Protein AF-A0A3B9W0K0-F1 (afdb_monomer_lite)

Radius of gyration: 18.23 Å; chains: 1; bounding box: 48×37×53 Å

Foldseek 3Di:
DVVLLVLQLVLLVQLLVLLVCQLPDPDNDLVSLVSNPVSLVVCCVSPVVLSVVLVVLSVLLNVLSVCCPPPVVVVVVVVNVVNVVSVVVSSVSSVVSNVSSVVSNVVSVVVDDPPPPPPPDD

Sequence (122 aa):
DGGVDRTELLLAGALTLATAFVVFNKVGSPQFMVWLAPAVAVGLAHSWREWRVPAAMLIAIAVATFFIYPLFYDALSHNNPLMAGVLTIRNVLLVVLFLWSVRRLYSLGKKTPASVPALKES

Structure (mmCIF, N/CA/C/O backbone):
data_AF-A0A3B9W0K0-F1
#
_entry.id   AF-A0A3B9W0K0-F1
#
loop_
_atom_site.group_PDB
_atom_site.id
_atom_site.type_symbol
_atom_site.label_atom_id
_atom_site.label_alt_id
_atom_site.label_comp_id
_atom_site.label_asym_id
_atom_site.label_entity_id
_atom_site.label_seq_id
_atom_site.pdbx_PDB_ins_code
_atom_site.Cartn_x
_atom_site.Cartn_y
_atom_site.Cartn_z
_atom_site.occupancy
_atom_site.B_iso_or_equiv
_atom_site.auth_seq_id
_atom_site.auth_comp_id
_atom_site.auth_asym_id
_atom_site.auth_atom_id
_atom_site.pdbx_PDB_model_num
ATOM 1 N N . ASP A 1 1 ? -18.211 0.847 23.324 1.00 54.03 1 ASP A N 1
ATOM 2 C CA . ASP A 1 1 ? -18.196 0.906 21.844 1.00 54.03 1 ASP A CA 1
ATOM 3 C C . ASP A 1 1 ? -17.433 2.080 21.228 1.00 54.03 1 ASP A C 1
ATOM 5 O O . ASP A 1 1 ? -16.796 1.878 20.207 1.00 54.03 1 ASP A O 1
ATOM 9 N N . GLY A 1 2 ? -17.368 3.273 21.839 1.00 61.38 2 GLY A N 1
ATOM 10 C CA . GLY A 1 2 ? -16.635 4.412 21.244 1.00 61.38 2 GLY A CA 1
ATOM 11 C C . GLY A 1 2 ? -15.096 4.309 21.186 1.00 61.38 2 GLY A C 1
ATOM 12 O O . GLY A 1 2 ? -14.467 5.069 20.458 1.00 61.38 2 GLY A O 1
ATOM 13 N N . GLY A 1 3 ? -14.465 3.400 21.941 1.00 65.81 3 GLY A N 1
ATOM 14 C CA . GLY A 1 3 ? -13.006 3.194 21.903 1.00 65.81 3 GLY A CA 1
ATOM 15 C C . GLY A 1 3 ? -12.534 2.410 20.673 1.00 65.81 3 GLY A C 1
ATOM 16 O O . GLY A 1 3 ? -11.539 2.777 20.057 1.00 65.81 3 GLY A O 1
ATOM 17 N N . VAL A 1 4 ? -13.295 1.383 20.286 1.00 69.00 4 VAL A N 1
ATOM 18 C CA . VAL A 1 4 ? -13.054 0.532 19.105 1.00 69.00 4 VAL A CA 1
ATOM 19 C C . VAL A 1 4 ? -13.120 1.362 17.820 1.00 69.00 4 VAL A C 1
ATOM 21 O O . VAL A 1 4 ? -12.201 1.323 17.007 1.00 69.00 4 VAL A O 1
ATOM 24 N N . ASP A 1 5 ? -14.136 2.221 17.703 1.00 81.81 5 ASP A N 1
ATOM 25 C CA . ASP A 1 5 ? -14.338 3.091 16.536 1.00 81.81 5 ASP A CA 1
ATOM 26 C C . ASP A 1 5 ? -13.174 4.091 16.351 1.00 81.81 5 ASP A C 1
ATOM 28 O O . ASP A 1 5 ? -12.712 4.339 15.237 1.00 81.81 5 ASP A O 1
ATOM 32 N N . ARG A 1 6 ? -12.611 4.607 17.457 1.00 88.06 6 ARG A N 1
ATOM 33 C CA . ARG A 1 6 ? -11.427 5.487 17.426 1.00 88.06 6 ARG A CA 1
ATOM 34 C C . ARG A 1 6 ? -10.168 4.748 16.985 1.00 88.06 6 ARG A C 1
ATOM 36 O O . ARG A 1 6 ? -9.409 5.290 16.185 1.00 88.06 6 ARG A O 1
ATOM 43 N N . THR A 1 7 ? -9.933 3.536 17.489 1.00 90.75 7 THR A N 1
ATOM 44 C CA . THR A 1 7 ? -8.777 2.724 17.081 1.00 90.75 7 THR A CA 1
ATOM 45 C C . THR A 1 7 ? -8.838 2.406 15.591 1.00 90.75 7 THR A C 1
ATOM 47 O O . THR A 1 7 ? -7.842 2.592 14.892 1.00 90.75 7 THR A O 1
ATOM 50 N N . GLU A 1 8 ? -9.999 2.006 15.072 1.00 91.81 8 GLU A N 1
ATOM 51 C CA . GLU A 1 8 ? -10.155 1.751 13.638 1.00 91.81 8 GLU A CA 1
ATOM 52 C C . GLU A 1 8 ? -9.947 3.005 12.785 1.00 91.81 8 GLU A C 1
ATOM 54 O O . GLU A 1 8 ? -9.289 2.932 11.744 1.00 91.81 8 GLU A O 1
ATOM 59 N N . LEU A 1 9 ? -10.452 4.157 13.234 1.00 93.62 9 LEU A N 1
ATOM 60 C CA . LEU A 1 9 ? -10.252 5.432 12.550 1.00 93.62 9 LEU A CA 1
ATOM 61 C C . LEU A 1 9 ? -8.765 5.814 12.493 1.00 93.62 9 LEU A C 1
ATOM 63 O O . LEU A 1 9 ? -8.272 6.207 11.435 1.00 93.62 9 LEU A O 1
ATOM 67 N N . LEU A 1 10 ? -8.039 5.652 13.605 1.00 94.75 10 LEU A N 1
ATOM 68 C CA . LEU A 1 10 ? -6.599 5.914 13.679 1.00 94.75 10 LEU A CA 1
ATOM 69 C C . LEU A 1 10 ? -5.804 4.979 12.765 1.00 94.75 10 LEU A C 1
ATOM 71 O O . LEU A 1 10 ? -4.929 5.440 12.035 1.00 94.75 10 LEU A O 1
ATOM 75 N N . LEU A 1 11 ? -6.119 3.682 12.762 1.00 96.00 11 LEU A N 1
ATOM 76 C CA . LEU A 1 11 ? -5.430 2.701 11.924 1.00 96.00 11 LEU A CA 1
ATOM 77 C C . LEU A 1 11 ? -5.711 2.926 10.432 1.00 96.00 11 LEU A C 1
ATOM 79 O O . LEU A 1 11 ? -4.782 2.901 9.621 1.00 96.00 11 LEU A O 1
ATOM 83 N N . ALA A 1 12 ? -6.967 3.191 10.061 1.00 95.56 12 ALA A N 1
ATOM 84 C CA . ALA A 1 12 ? -7.334 3.531 8.687 1.00 95.56 12 ALA A CA 1
ATOM 85 C C . ALA A 1 12 ? -6.677 4.848 8.242 1.00 95.56 12 ALA A C 1
ATOM 87 O O . ALA A 1 12 ? -6.174 4.936 7.121 1.00 95.56 12 ALA A O 1
ATOM 88 N N . GLY A 1 13 ? -6.623 5.847 9.127 1.00 96.38 13 GLY A N 1
ATOM 89 C CA . GLY A 1 13 ? -5.937 7.117 8.897 1.00 96.38 13 GLY A CA 1
ATOM 90 C C . GLY A 1 13 ? -4.434 6.940 8.691 1.00 96.38 13 GLY A C 1
ATOM 91 O O . GLY A 1 13 ? -3.892 7.419 7.696 1.00 96.38 13 GLY A O 1
ATOM 92 N N . ALA A 1 14 ? -3.772 6.183 9.568 1.00 96.88 14 ALA A N 1
ATOM 93 C CA . ALA A 1 14 ? -2.347 5.878 9.468 1.00 96.88 14 ALA A CA 1
ATOM 94 C C . ALA A 1 14 ? -2.011 5.150 8.160 1.00 96.88 14 ALA A C 1
ATOM 96 O O . ALA A 1 14 ? -1.097 5.561 7.445 1.00 96.88 14 ALA A O 1
ATOM 97 N N . LEU A 1 15 ? -2.786 4.119 7.799 1.00 97.38 15 LEU A N 1
ATOM 98 C CA . LEU A 1 15 ? -2.602 3.407 6.534 1.00 97.38 15 LEU A CA 1
ATOM 99 C C . LEU A 1 15 ? -2.832 4.333 5.331 1.00 97.38 15 LEU A C 1
ATOM 101 O O . LEU A 1 15 ? -2.079 4.270 4.361 1.00 97.38 15 LEU A O 1
ATOM 105 N N . THR A 1 16 ? -3.834 5.213 5.390 1.00 98.06 16 THR A N 1
ATOM 106 C CA . THR A 1 16 ? -4.124 6.192 4.328 1.00 98.06 16 THR A CA 1
ATOM 107 C C . THR A 1 16 ? -2.968 7.162 4.128 1.00 98.06 16 THR A C 1
ATOM 109 O O . THR A 1 16 ? -2.513 7.341 3.002 1.00 98.06 16 THR A O 1
ATOM 112 N N . LEU A 1 17 ? -2.447 7.751 5.205 1.00 97.62 17 LEU A N 1
ATOM 113 C CA . LEU A 1 17 ? -1.328 8.691 5.131 1.00 97.62 17 LEU A CA 1
ATOM 114 C C . LEU A 1 17 ? -0.043 8.011 4.658 1.00 97.62 17 LEU A C 1
ATOM 116 O O . LEU A 1 17 ? 0.648 8.549 3.797 1.00 97.62 17 LEU A O 1
ATOM 120 N N . ALA A 1 18 ? 0.254 6.815 5.172 1.00 96.88 18 ALA A N 1
ATOM 121 C CA . ALA A 1 18 ? 1.426 6.062 4.750 1.00 96.88 18 ALA A CA 1
ATOM 122 C C . ALA A 1 18 ? 1.329 5.693 3.262 1.00 96.88 18 ALA A C 1
ATOM 124 O O . ALA A 1 18 ? 2.247 5.974 2.500 1.00 96.88 18 ALA A O 1
ATOM 125 N N . THR A 1 19 ? 0.199 5.141 2.812 1.00 96.94 19 THR A N 1
ATOM 126 C CA . THR A 1 19 ? 0.004 4.792 1.393 1.00 96.94 19 THR A CA 1
ATOM 127 C C . THR A 1 19 ? -0.005 6.016 0.477 1.00 96.94 19 THR A C 1
ATOM 129 O O . THR A 1 19 ? 0.598 5.953 -0.592 1.00 96.94 19 THR A O 1
ATOM 132 N N . ALA A 1 20 ? -0.585 7.144 0.901 1.00 97.12 20 ALA A N 1
ATOM 133 C CA . ALA A 1 20 ? -0.491 8.412 0.177 1.00 97.12 20 ALA A CA 1
ATOM 134 C C . ALA A 1 20 ? 0.967 8.860 0.034 1.00 97.12 20 ALA A C 1
ATOM 136 O O . ALA A 1 20 ? 1.415 9.162 -1.071 1.00 97.12 20 ALA A O 1
ATOM 137 N N . PHE A 1 21 ? 1.726 8.841 1.134 1.00 95.62 21 PHE A N 1
ATOM 138 C CA . PHE A 1 21 ? 3.145 9.175 1.115 1.00 95.62 21 PHE A CA 1
ATOM 139 C C . PHE A 1 21 ? 3.906 8.308 0.110 1.00 95.62 21 PHE A C 1
ATOM 141 O O . PHE A 1 21 ? 4.680 8.849 -0.668 1.00 95.62 21 PHE A O 1
ATOM 148 N N . VAL A 1 22 ? 3.656 6.994 0.066 1.00 95.19 22 VAL A N 1
ATOM 149 C CA . VAL A 1 22 ? 4.316 6.096 -0.897 1.00 95.19 22 VAL A CA 1
ATOM 150 C C . VAL A 1 22 ? 3.902 6.387 -2.342 1.00 95.19 22 VAL A C 1
ATOM 152 O O . VAL A 1 22 ? 4.770 6.485 -3.205 1.00 95.19 22 VAL A O 1
ATOM 155 N N . VAL A 1 23 ? 2.600 6.518 -2.619 1.00 95.75 23 VAL A N 1
ATOM 156 C CA . VAL A 1 23 ? 2.059 6.695 -3.982 1.00 95.75 23 VAL A CA 1
ATOM 157 C C . VAL A 1 23 ? 2.517 8.009 -4.613 1.00 95.75 23 VAL A C 1
ATOM 159 O O . VAL A 1 23 ? 2.809 8.042 -5.806 1.00 95.75 23 VAL A O 1
ATOM 162 N N . PHE A 1 24 ? 2.599 9.081 -3.824 1.00 95.38 24 PHE A N 1
ATOM 163 C CA . PHE A 1 24 ? 3.009 10.400 -4.310 1.00 95.38 24 PHE A CA 1
ATOM 164 C C . PHE A 1 24 ? 4.522 10.646 -4.226 1.00 95.38 24 PHE A C 1
ATOM 166 O O . PHE A 1 24 ? 4.992 11.709 -4.636 1.00 95.38 24 PHE A O 1
ATOM 173 N N . ASN A 1 25 ? 5.308 9.688 -3.728 1.00 93.50 25 ASN A N 1
ATOM 174 C CA . ASN A 1 25 ? 6.761 9.809 -3.727 1.00 93.50 25 ASN A CA 1
ATOM 175 C C . ASN A 1 25 ? 7.351 9.448 -5.097 1.00 93.50 25 ASN A C 1
ATOM 177 O O . ASN A 1 25 ? 7.001 8.433 -5.697 1.00 93.50 25 ASN A O 1
ATOM 181 N N . LYS A 1 26 ? 8.320 10.241 -5.568 1.00 83.38 26 LYS A N 1
ATOM 182 C CA . LYS A 1 26 ? 9.037 9.983 -6.827 1.00 83.38 26 LYS A CA 1
ATOM 183 C C . LYS A 1 26 ? 9.941 8.747 -6.748 1.00 83.38 26 LYS A C 1
ATOM 185 O O . LYS A 1 26 ? 10.205 8.120 -7.771 1.00 83.38 26 LYS A O 1
ATOM 190 N N . VAL A 1 27 ? 10.435 8.402 -5.558 1.00 79.06 27 VAL A N 1
ATOM 191 C CA . VAL A 1 27 ? 11.355 7.276 -5.359 1.00 79.06 27 VAL A CA 1
ATOM 192 C C . VAL A 1 27 ? 10.627 6.169 -4.615 1.00 79.06 27 VAL A C 1
ATOM 194 O O . VAL A 1 27 ? 10.452 6.234 -3.407 1.00 79.06 27 VAL A O 1
ATOM 197 N N . GLY A 1 28 ? 10.208 5.122 -5.319 1.00 79.06 28 GLY A N 1
ATOM 198 C CA . GLY A 1 28 ? 9.499 3.994 -4.714 1.00 79.06 28 GLY A CA 1
ATOM 199 C C . GLY A 1 28 ? 10.426 3.005 -4.003 1.00 79.06 28 GLY A C 1
ATOM 200 O O . GLY A 1 28 ? 10.4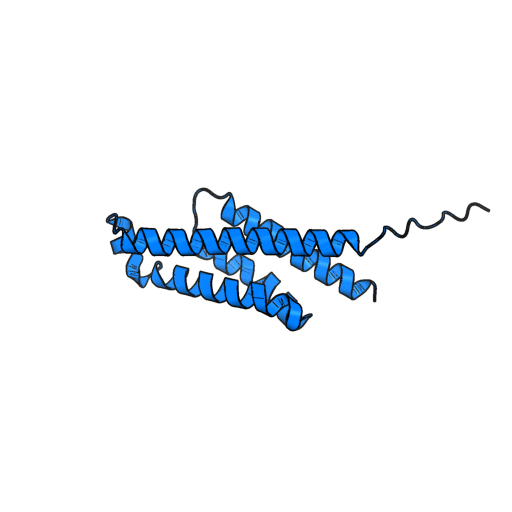61 1.847 -4.417 1.00 79.06 28 GLY A O 1
ATOM 201 N N . SER A 1 29 ? 11.171 3.425 -2.974 1.00 88.31 29 SER A N 1
ATOM 202 C CA . SER A 1 29 ? 12.119 2.539 -2.277 1.00 88.31 29 SER A CA 1
ATOM 203 C C . SER A 1 29 ? 11.422 1.326 -1.626 1.00 88.31 29 SER A C 1
ATOM 205 O O . SER A 1 29 ? 10.351 1.497 -1.032 1.00 88.31 29 SER A O 1
ATOM 207 N N . PRO A 1 30 ? 12.016 0.111 -1.663 1.00 87.00 30 PRO A N 1
ATOM 208 C CA . PRO A 1 30 ? 11.466 -1.087 -1.016 1.00 87.00 30 PRO A CA 1
ATOM 209 C C . PRO A 1 30 ? 11.095 -0.904 0.461 1.00 87.00 30 PRO A C 1
ATOM 211 O O . PRO A 1 30 ? 10.092 -1.449 0.920 1.00 87.00 30 PRO A O 1
ATOM 214 N N . GLN A 1 31 ? 11.858 -0.089 1.198 1.00 92.00 31 GLN A N 1
ATOM 215 C CA . GLN A 1 31 ? 11.631 0.167 2.626 1.00 92.00 31 GLN A CA 1
ATOM 216 C C . GLN A 1 31 ? 10.252 0.772 2.933 1.00 92.00 31 GLN A C 1
ATOM 218 O O . GLN A 1 31 ? 9.715 0.562 4.018 1.00 92.00 31 GLN A O 1
ATOM 223 N N . PHE A 1 32 ? 9.640 1.474 1.975 1.00 92.94 32 PHE A N 1
ATOM 224 C CA . PHE A 1 32 ? 8.316 2.064 2.148 1.00 92.94 32 PHE A CA 1
ATOM 225 C C . PHE A 1 32 ? 7.214 1.018 2.334 1.00 92.94 32 PHE A C 1
ATOM 227 O O . PHE A 1 32 ? 6.239 1.284 3.032 1.00 92.94 32 PHE A O 1
ATOM 234 N N . MET A 1 33 ? 7.377 -0.188 1.783 1.00 93.62 33 MET A N 1
ATOM 235 C CA . MET A 1 33 ? 6.392 -1.261 1.964 1.00 93.62 33 MET A CA 1
ATOM 236 C C . MET A 1 33 ? 6.359 -1.748 3.413 1.00 93.62 33 MET A C 1
ATOM 238 O O . MET A 1 33 ? 5.298 -2.078 3.939 1.00 93.62 33 MET A O 1
ATOM 242 N N . VAL A 1 34 ? 7.512 -1.727 4.087 1.00 93.69 34 VAL A N 1
ATOM 243 C CA . VAL A 1 34 ? 7.640 -2.125 5.495 1.00 93.69 34 VAL A CA 1
ATOM 244 C C . VAL A 1 34 ? 6.878 -1.163 6.406 1.00 93.69 34 VAL A C 1
ATOM 246 O O . VAL A 1 34 ? 6.289 -1.591 7.394 1.00 93.69 34 VAL A O 1
ATOM 249 N N . TRP A 1 35 ? 6.806 0.122 6.051 1.00 95.00 35 TRP A N 1
ATOM 250 C CA . TRP A 1 35 ? 6.093 1.131 6.844 1.00 95.00 35 TRP A CA 1
ATOM 251 C C . TRP A 1 35 ? 4.576 0.917 6.879 1.00 95.00 35 TRP A C 1
ATOM 253 O O . TRP A 1 35 ? 3.911 1.407 7.789 1.00 95.00 35 TRP A O 1
ATOM 263 N N . LEU A 1 36 ? 4.021 0.158 5.930 1.00 95.69 36 LEU A N 1
ATOM 264 C CA . LEU A 1 36 ? 2.598 -0.190 5.910 1.00 95.69 36 LEU A CA 1
ATOM 265 C C . LEU A 1 36 ? 2.261 -1.325 6.893 1.00 95.69 36 LEU A C 1
ATOM 267 O O . LEU A 1 36 ? 1.119 -1.437 7.342 1.00 95.69 36 LEU A O 1
ATOM 271 N N . ALA A 1 37 ? 3.244 -2.162 7.241 1.00 95.62 37 ALA A N 1
ATOM 272 C CA . ALA A 1 37 ? 3.030 -3.390 8.001 1.00 95.62 37 ALA A CA 1
ATOM 273 C C . ALA A 1 37 ? 2.461 -3.178 9.416 1.00 95.62 37 ALA A C 1
ATOM 275 O O . ALA A 1 37 ? 1.529 -3.905 9.759 1.00 95.62 37 ALA A O 1
ATOM 276 N N . PRO A 1 38 ? 2.916 -2.201 10.229 1.00 96.12 38 PRO A N 1
ATOM 277 C CA . PRO A 1 38 ? 2.393 -2.020 11.583 1.00 96.12 38 PRO A CA 1
ATOM 278 C C . PRO A 1 38 ? 0.887 -1.734 11.613 1.00 96.12 38 PRO A C 1
ATOM 280 O O . PRO A 1 38 ? 0.157 -2.377 12.363 1.00 96.12 38 PRO A O 1
ATOM 283 N N . ALA A 1 39 ? 0.401 -0.827 10.757 1.00 95.94 39 ALA A N 1
ATOM 284 C CA . ALA A 1 39 ? -1.022 -0.492 10.693 1.00 95.94 39 ALA A CA 1
ATOM 285 C C . ALA A 1 39 ? -1.866 -1.713 10.298 1.00 95.94 39 ALA A C 1
ATOM 287 O O . ALA A 1 39 ? -2.892 -1.990 10.918 1.00 95.94 39 ALA A O 1
ATOM 288 N N . VAL A 1 40 ? -1.400 -2.477 9.303 1.00 96.94 40 VAL A N 1
ATOM 289 C CA . VAL A 1 40 ? -2.085 -3.686 8.831 1.00 96.94 40 VAL A CA 1
ATOM 290 C C . VAL A 1 40 ? -2.072 -4.795 9.883 1.00 96.94 40 VAL A C 1
ATOM 292 O O . VAL A 1 40 ? -3.105 -5.421 10.101 1.00 96.94 40 VAL A O 1
ATOM 295 N N . ALA A 1 41 ? -0.948 -5.019 10.564 1.00 96.81 41 ALA A N 1
ATOM 296 C CA . ALA A 1 41 ? -0.818 -6.046 11.596 1.00 96.81 41 ALA A CA 1
ATOM 297 C C . ALA A 1 41 ? -1.720 -5.762 12.806 1.00 96.81 41 ALA A C 1
ATOM 299 O O . ALA A 1 41 ? -2.460 -6.644 13.244 1.00 96.81 41 ALA A O 1
ATOM 300 N N . VAL A 1 42 ? -1.713 -4.522 13.309 1.00 96.56 42 VAL A N 1
ATOM 301 C CA . VAL A 1 42 ? -2.577 -4.120 14.430 1.00 96.56 42 VAL A CA 1
ATOM 302 C C . VAL A 1 42 ? -4.049 -4.179 14.022 1.00 96.56 42 VAL A C 1
ATOM 304 O O . VAL A 1 42 ? -4.880 -4.685 14.773 1.00 96.56 42 VAL A O 1
ATOM 307 N N . GLY A 1 43 ? -4.377 -3.738 12.808 1.00 94.88 43 GLY A N 1
ATOM 308 C CA . GLY A 1 43 ? -5.730 -3.844 12.278 1.00 94.88 43 GLY A CA 1
ATOM 309 C C . GLY A 1 43 ? -6.217 -5.288 12.137 1.00 94.88 43 GLY A C 1
ATOM 310 O O . GLY A 1 43 ? -7.360 -5.588 12.475 1.00 94.88 43 GLY A O 1
ATOM 311 N N . LEU A 1 44 ? -5.343 -6.207 11.723 1.00 95.69 44 LEU A N 1
ATOM 312 C CA . LEU A 1 44 ? -5.652 -7.634 11.631 1.00 95.69 44 LEU A CA 1
ATOM 313 C C . LEU 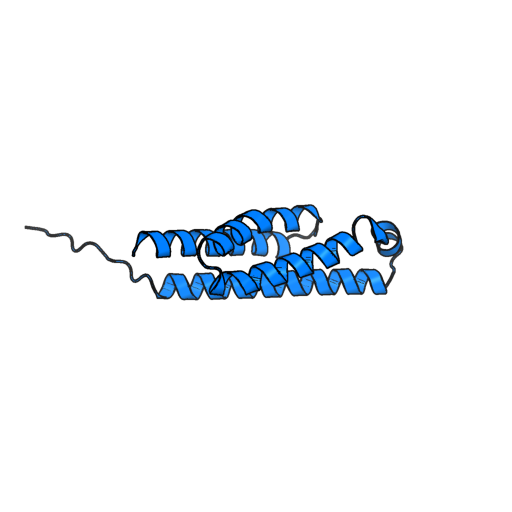A 1 44 ? -5.922 -8.261 13.006 1.00 95.69 44 LEU A C 1
ATOM 315 O O . LEU A 1 44 ? -6.838 -9.075 13.127 1.00 95.69 44 LEU A O 1
ATOM 319 N N . ALA A 1 45 ? -5.164 -7.849 14.027 1.00 95.25 45 ALA A N 1
ATOM 320 C CA . ALA A 1 45 ? -5.375 -8.262 15.414 1.00 95.25 45 ALA A CA 1
ATOM 321 C C . ALA A 1 45 ? -6.690 -7.719 16.003 1.00 95.25 45 ALA A C 1
ATOM 323 O O . ALA A 1 45 ? -7.271 -8.355 16.879 1.00 95.25 45 ALA A O 1
ATOM 324 N N . HIS A 1 46 ? -7.167 -6.567 15.520 1.00 91.25 46 HIS A N 1
ATOM 325 C CA . HIS A 1 46 ? -8.411 -5.952 15.982 1.00 91.25 46 HIS A CA 1
ATOM 326 C C . HIS A 1 46 ? -9.652 -6.489 15.251 1.00 91.25 46 HIS A C 1
ATOM 328 O O . HIS A 1 46 ? -10.606 -6.933 15.885 1.00 91.25 46 HIS A O 1
ATOM 334 N N . SER A 1 47 ? -9.617 -6.493 13.915 1.00 91.12 47 SER A N 1
ATOM 335 C CA . SER A 1 47 ? -10.773 -6.760 13.053 1.00 91.12 47 SER A CA 1
ATOM 336 C C . SER A 1 47 ? -10.369 -7.601 11.832 1.00 91.12 47 SER A C 1
ATOM 338 O O . SER A 1 47 ? -10.351 -7.125 10.692 1.00 91.12 47 SER A O 1
ATOM 340 N N . TRP A 1 48 ? -10.096 -8.898 12.036 1.00 91.75 48 TRP A N 1
ATOM 341 C CA . TRP A 1 48 ? -9.664 -9.836 10.979 1.00 91.75 48 TRP A CA 1
ATOM 342 C C . TRP A 1 48 ? -10.487 -9.742 9.682 1.00 91.75 48 TRP A C 1
ATOM 344 O O . TRP A 1 48 ? -9.949 -9.732 8.571 1.00 91.75 48 TRP A O 1
ATOM 354 N N . ARG A 1 49 ? -11.822 -9.680 9.797 1.00 93.00 49 ARG A N 1
ATOM 355 C CA . ARG A 1 49 ? -12.725 -9.678 8.633 1.00 93.00 49 ARG A CA 1
ATOM 356 C C . ARG A 1 49 ? -12.515 -8.473 7.723 1.00 93.00 49 ARG A C 1
ATOM 358 O O . ARG A 1 49 ? -12.683 -8.605 6.515 1.00 93.00 49 ARG A O 1
ATOM 365 N N . GLU A 1 50 ? -12.143 -7.342 8.292 1.00 91.06 50 GLU A N 1
ATOM 366 C CA . GLU A 1 50 ? -12.020 -6.076 7.580 1.00 91.06 50 GLU A CA 1
ATOM 367 C C . GLU A 1 50 ? -10.595 -5.853 7.078 1.00 91.06 50 GLU A C 1
ATOM 369 O O . GLU A 1 50 ? -10.396 -5.315 5.990 1.00 91.06 50 GLU A O 1
ATOM 374 N N . TRP A 1 51 ? -9.612 -6.351 7.829 1.00 96.62 51 TRP A N 1
ATOM 375 C CA . TRP A 1 51 ? -8.191 -6.163 7.549 1.00 96.62 51 TRP A CA 1
ATOM 376 C C . TRP A 1 51 ? -7.547 -7.288 6.732 1.00 96.62 51 TRP A C 1
ATOM 378 O O . TRP A 1 51 ? -6.424 -7.130 6.255 1.00 96.62 51 TRP A O 1
ATOM 388 N N . ARG A 1 52 ? -8.262 -8.389 6.457 1.00 96.50 52 ARG A N 1
ATOM 389 C CA . ARG A 1 52 ? -7.774 -9.441 5.540 1.00 96.50 52 ARG A CA 1
ATOM 390 C C . ARG A 1 52 ? -7.442 -8.911 4.138 1.00 96.50 52 ARG A C 1
ATOM 392 O O . ARG A 1 52 ? -6.531 -9.416 3.494 1.00 96.50 52 ARG A O 1
ATOM 399 N N . VAL A 1 53 ? -8.188 -7.907 3.664 1.00 96.31 53 VAL A N 1
ATOM 400 C CA . VAL A 1 53 ? -8.010 -7.322 2.327 1.00 96.31 53 VAL A CA 1
ATOM 401 C C . VAL A 1 53 ? -6.700 -6.534 2.248 1.00 96.31 53 VAL A C 1
ATOM 403 O O . VAL A 1 53 ? -5.856 -6.914 1.436 1.00 96.31 53 VAL A O 1
ATOM 406 N N . PRO A 1 54 ? -6.451 -5.509 3.093 1.00 96.88 54 PRO A N 1
ATOM 407 C CA . PRO A 1 54 ? -5.171 -4.805 3.077 1.00 96.88 54 PRO A CA 1
ATOM 408 C C . PRO A 1 54 ? -3.992 -5.727 3.422 1.00 96.88 54 PRO A C 1
ATOM 410 O O . PRO A 1 54 ? -2.912 -5.530 2.876 1.00 96.88 54 PRO A O 1
ATOM 413 N N . ALA A 1 55 ? -4.190 -6.771 4.238 1.00 97.50 55 ALA A N 1
ATOM 414 C CA . ALA A 1 55 ? -3.163 -7.783 4.494 1.00 97.50 55 ALA A CA 1
ATOM 415 C C . ALA A 1 55 ? -2.783 -8.576 3.234 1.00 97.50 55 ALA A C 1
ATOM 417 O O . ALA A 1 55 ? -1.602 -8.661 2.902 1.00 97.50 55 ALA A O 1
ATOM 418 N N . ALA A 1 56 ? -3.761 -9.100 2.490 1.00 98.12 56 ALA A N 1
ATOM 419 C CA . ALA A 1 56 ? -3.500 -9.811 1.239 1.00 98.12 56 ALA A CA 1
ATOM 420 C C . ALA A 1 56 ? -2.816 -8.908 0.197 1.00 98.12 56 ALA A C 1
ATOM 422 O O . ALA A 1 56 ? -1.870 -9.329 -0.469 1.00 98.12 56 ALA A O 1
ATOM 423 N N . MET A 1 57 ? -3.247 -7.647 0.099 1.00 97.75 57 MET A N 1
ATOM 424 C CA . MET A 1 57 ? -2.615 -6.660 -0.779 1.00 97.75 57 MET A CA 1
ATOM 425 C C . MET A 1 57 ? -1.172 -6.368 -0.371 1.00 97.75 57 MET A C 1
ATOM 427 O O . MET A 1 57 ? -0.294 -6.339 -1.231 1.00 97.75 57 MET A O 1
ATOM 431 N N . LEU A 1 58 ? -0.911 -6.189 0.927 1.00 97.56 58 LEU A N 1
ATOM 432 C CA . LEU A 1 58 ? 0.434 -5.943 1.437 1.00 97.56 58 LEU A CA 1
ATOM 433 C C . LEU A 1 58 ? 1.364 -7.131 1.171 1.00 97.56 58 LEU A C 1
ATOM 435 O O . LEU A 1 58 ? 2.507 -6.920 0.779 1.00 97.56 58 LEU A O 1
ATOM 439 N N . ILE A 1 59 ? 0.874 -8.365 1.309 1.00 98.00 59 ILE A N 1
ATOM 440 C CA . ILE A 1 59 ? 1.638 -9.571 0.962 1.00 98.00 59 ILE A CA 1
ATOM 441 C C . ILE A 1 59 ? 1.960 -9.589 -0.536 1.00 98.00 59 ILE A C 1
ATOM 443 O O . ILE A 1 59 ? 3.113 -9.799 -0.902 1.00 98.00 59 ILE A O 1
ATOM 447 N N . ALA A 1 60 ? 0.988 -9.313 -1.410 1.00 98.06 60 ALA A N 1
ATOM 448 C CA . ALA A 1 60 ? 1.230 -9.252 -2.854 1.00 98.06 60 ALA A CA 1
ATOM 449 C C . ALA A 1 60 ? 2.263 -8.167 -3.223 1.00 98.06 60 ALA A C 1
ATOM 451 O O . ALA A 1 60 ? 3.174 -8.413 -4.014 1.00 98.06 60 ALA A O 1
ATOM 452 N N . ILE A 1 61 ? 2.166 -6.987 -2.600 1.00 97.69 61 ILE A N 1
ATOM 453 C CA . ILE A 1 61 ? 3.137 -5.892 -2.742 1.00 97.69 61 ILE A CA 1
ATOM 454 C C . ILE A 1 61 ? 4.524 -6.325 -2.254 1.00 97.69 61 ILE A C 1
ATOM 456 O O . ILE A 1 61 ? 5.521 -6.040 -2.922 1.00 97.69 61 ILE A O 1
ATOM 460 N N . ALA A 1 62 ? 4.603 -7.010 -1.112 1.00 96.56 62 ALA A N 1
ATOM 461 C CA . ALA A 1 62 ? 5.855 -7.496 -0.545 1.00 96.56 62 ALA A CA 1
ATOM 462 C C . ALA A 1 62 ? 6.511 -8.548 -1.446 1.00 96.56 62 ALA A C 1
ATOM 464 O O . ALA A 1 62 ? 7.702 -8.441 -1.712 1.00 96.56 62 ALA A O 1
ATOM 465 N N . VAL A 1 63 ? 5.743 -9.500 -1.987 1.00 96.81 63 VAL A N 1
ATOM 466 C CA . VAL A 1 63 ? 6.244 -10.511 -2.935 1.00 96.81 63 VAL A CA 1
ATOM 467 C C . VAL A 1 63 ? 6.765 -9.850 -4.209 1.00 96.81 63 VAL A C 1
ATOM 469 O O . VAL A 1 63 ? 7.886 -10.133 -4.621 1.00 96.81 63 VAL A O 1
ATOM 472 N N . ALA A 1 64 ? 6.008 -8.921 -4.802 1.00 95.81 64 ALA A N 1
ATOM 473 C CA . ALA A 1 64 ? 6.457 -8.196 -5.992 1.00 95.81 64 ALA A CA 1
ATOM 474 C C . ALA A 1 64 ? 7.716 -7.354 -5.711 1.00 95.81 64 ALA A C 1
ATOM 476 O O . ALA A 1 64 ? 8.624 -7.282 -6.537 1.00 95.81 64 ALA A O 1
ATOM 477 N N . THR A 1 65 ? 7.796 -6.747 -4.523 1.00 95.19 65 THR A N 1
ATOM 478 C CA . THR A 1 65 ? 8.963 -5.968 -4.090 1.00 95.19 65 THR A CA 1
ATOM 479 C C . THR A 1 65 ? 10.176 -6.859 -3.868 1.00 95.19 65 THR A C 1
ATOM 481 O O . THR A 1 65 ? 11.244 -6.499 -4.341 1.00 95.19 65 THR A O 1
ATOM 484 N N . PHE A 1 66 ? 10.013 -8.014 -3.218 1.00 94.31 66 PHE A N 1
ATOM 485 C CA . PHE A 1 66 ? 11.077 -8.994 -2.996 1.00 94.31 66 PHE A CA 1
ATOM 486 C C . PHE A 1 66 ? 11.606 -9.577 -4.311 1.00 94.31 66 PHE A C 1
ATOM 488 O O . PHE A 1 66 ? 12.807 -9.777 -4.489 1.00 94.31 66 PHE A O 1
ATOM 495 N N . PHE A 1 67 ? 10.700 -9.812 -5.261 1.00 94.50 67 PHE A N 1
ATOM 496 C CA . PHE A 1 67 ? 11.064 -10.287 -6.587 1.00 94.50 67 PHE A CA 1
ATOM 497 C C . PHE A 1 67 ? 11.959 -9.273 -7.309 1.00 94.50 67 PHE A C 1
ATOM 499 O O . PHE A 1 67 ? 12.980 -9.642 -7.869 1.00 94.50 67 PHE A O 1
ATOM 506 N N . ILE A 1 68 ? 11.651 -7.977 -7.243 1.00 92.00 68 ILE A N 1
ATOM 507 C CA . ILE A 1 68 ? 12.525 -6.954 -7.835 1.00 92.00 68 ILE A CA 1
ATOM 508 C C . ILE A 1 68 ? 13.796 -6.768 -6.992 1.00 92.00 68 ILE A C 1
ATOM 510 O O . ILE A 1 68 ? 14.894 -6.736 -7.534 1.00 92.00 68 ILE A O 1
ATOM 514 N N . TYR A 1 69 ? 13.656 -6.661 -5.672 1.00 88.75 69 TYR A N 1
ATOM 515 C CA . TYR A 1 69 ? 14.730 -6.359 -4.731 1.00 88.75 69 TYR A CA 1
ATOM 516 C C . TYR A 1 69 ? 14.869 -7.464 -3.675 1.00 88.75 69 TYR A C 1
ATOM 518 O O . TYR A 1 69 ? 13.969 -7.608 -2.850 1.00 88.75 69 TYR A O 1
ATOM 526 N N . PRO A 1 70 ? 16.004 -8.179 -3.588 1.00 90.88 70 PRO A N 1
ATOM 527 C CA . PRO A 1 70 ? 17.246 -7.979 -4.341 1.00 90.88 70 PRO A CA 1
ATOM 528 C C . PRO A 1 70 ? 17.349 -8.791 -5.646 1.00 90.88 70 PRO A C 1
ATOM 530 O O . PRO A 1 70 ? 18.323 -8.616 -6.367 1.00 90.88 70 PRO A O 1
ATOM 533 N N . LEU A 1 71 ? 16.400 -9.686 -5.953 1.00 92.31 71 LEU A N 1
ATOM 534 C CA . LEU A 1 71 ? 16.635 -10.766 -6.928 1.00 92.31 71 LEU A CA 1
ATOM 535 C C . LEU A 1 71 ? 16.845 -10.296 -8.377 1.00 92.31 71 LEU A C 1
ATOM 537 O O . LEU A 1 71 ? 17.705 -10.839 -9.065 1.00 92.31 71 LEU A O 1
ATOM 541 N N . PHE A 1 72 ? 16.076 -9.310 -8.849 1.00 91.94 72 PHE A N 1
ATOM 542 C CA . PHE A 1 72 ? 16.096 -8.864 -10.251 1.00 91.94 72 PHE A CA 1
ATOM 543 C C . PHE A 1 72 ? 16.395 -7.369 -10.414 1.00 91.94 72 PHE A C 1
ATOM 545 O O . PHE A 1 72 ? 16.048 -6.757 -11.430 1.00 91.94 72 PHE A O 1
ATOM 552 N N . TYR A 1 73 ? 17.069 -6.771 -9.432 1.00 88.81 73 TYR A N 1
ATOM 553 C CA . TYR A 1 73 ? 17.383 -5.346 -9.453 1.00 88.81 73 TYR A CA 1
ATOM 554 C C . TYR A 1 73 ? 18.318 -4.982 -10.611 1.00 88.81 73 TYR A C 1
ATOM 556 O O . TYR A 1 73 ? 18.094 -3.982 -11.295 1.00 88.81 73 TYR A O 1
ATOM 564 N N . ASP A 1 74 ? 19.315 -5.823 -10.889 1.00 90.25 74 ASP A N 1
ATOM 565 C CA . ASP A 1 74 ? 20.235 -5.604 -12.007 1.00 90.25 74 ASP A CA 1
ATOM 566 C C . ASP A 1 74 ? 19.499 -5.637 -13.348 1.00 90.25 74 ASP A C 1
ATOM 568 O O . ASP A 1 74 ? 19.702 -4.764 -14.190 1.00 90.25 74 ASP A O 1
ATOM 572 N N . ALA A 1 75 ? 18.581 -6.590 -13.536 1.00 86.38 75 ALA A N 1
ATOM 573 C CA . ALA A 1 75 ? 17.772 -6.676 -14.750 1.00 86.38 75 ALA A CA 1
ATOM 574 C C . ALA A 1 75 ? 16.882 -5.435 -14.926 1.00 86.38 75 ALA A C 1
ATOM 576 O O . ALA A 1 75 ? 16.784 -4.897 -16.030 1.00 86.38 75 ALA A O 1
ATOM 577 N N . LEU A 1 76 ? 16.267 -4.946 -13.844 1.00 87.06 76 LEU A N 1
ATOM 578 C CA . LEU A 1 76 ? 15.506 -3.696 -13.871 1.00 87.06 76 LEU A CA 1
ATOM 579 C C . LEU A 1 76 ? 16.399 -2.499 -14.238 1.00 87.06 76 LEU A C 1
ATOM 581 O O . LEU A 1 76 ? 15.999 -1.667 -15.049 1.00 87.06 76 LEU A O 1
ATOM 585 N N . SER A 1 77 ? 17.613 -2.445 -13.686 1.00 88.81 77 SER A N 1
ATOM 586 C CA . SER A 1 77 ? 18.587 -1.373 -13.933 1.00 88.81 77 SER A CA 1
ATOM 587 C C . SER A 1 77 ? 19.085 -1.342 -15.384 1.00 88.81 77 SER A C 1
ATOM 589 O O . SER A 1 77 ? 19.461 -0.286 -15.882 1.00 88.81 77 SER A O 1
ATOM 591 N N . HIS A 1 78 ? 19.020 -2.474 -16.090 1.00 92.62 78 HIS A N 1
ATOM 592 C CA . HIS A 1 78 ? 19.329 -2.598 -17.519 1.00 92.62 78 HIS A CA 1
ATOM 593 C C . HIS A 1 78 ? 18.078 -2.512 -18.420 1.00 92.62 78 HIS A C 1
ATOM 595 O O . HIS A 1 78 ? 18.065 -3.060 -19.522 1.00 92.62 78 HIS A O 1
ATOM 601 N N . ASN A 1 79 ? 17.017 -1.826 -17.975 1.00 88.38 79 ASN A N 1
ATOM 602 C CA . ASN A 1 79 ? 15.784 -1.575 -18.738 1.00 88.38 79 ASN A CA 1
ATOM 603 C C . ASN A 1 79 ? 15.020 -2.836 -19.184 1.00 88.38 79 ASN A C 1
ATOM 605 O O . ASN A 1 79 ? 14.366 -2.838 -20.229 1.00 88.38 79 ASN A O 1
ATOM 609 N N . ASN A 1 80 ? 15.054 -3.915 -18.396 1.00 93.19 80 ASN A N 1
ATOM 610 C CA . ASN A 1 80 ? 14.270 -5.106 -18.709 1.00 93.19 80 ASN A CA 1
ATOM 611 C C . ASN A 1 80 ? 12.748 -4.814 -18.623 1.00 93.19 80 ASN A C 1
ATOM 613 O O . ASN A 1 80 ? 12.248 -4.484 -17.539 1.00 93.19 80 ASN A O 1
ATOM 617 N N . PRO A 1 81 ? 11.978 -4.985 -19.718 1.00 92.94 81 PRO A N 1
ATOM 618 C CA . PRO A 1 81 ? 10.558 -4.631 -19.754 1.00 92.94 81 PRO A CA 1
ATOM 619 C C . PRO A 1 81 ? 9.687 -5.523 -18.859 1.00 92.94 81 PRO A C 1
ATOM 621 O O . PRO A 1 81 ? 8.664 -5.061 -18.355 1.00 92.94 81 PRO A O 1
ATOM 624 N N . LEU A 1 82 ? 10.088 -6.776 -18.605 1.00 93.25 82 LEU A N 1
ATOM 625 C CA . LEU A 1 82 ? 9.365 -7.655 -17.683 1.00 93.25 82 LEU A CA 1
ATOM 626 C C . LEU A 1 82 ? 9.465 -7.128 -16.251 1.00 93.25 82 LEU A C 1
ATOM 628 O O . LEU A 1 82 ? 8.451 -7.044 -15.561 1.00 93.25 82 LEU A O 1
ATOM 632 N N . MET A 1 83 ? 10.659 -6.719 -15.812 1.00 92.12 83 MET A N 1
ATOM 633 C CA . MET A 1 83 ? 10.843 -6.166 -14.464 1.00 92.12 83 MET A CA 1
ATOM 634 C C . MET A 1 83 ? 10.169 -4.802 -14.311 1.00 92.12 83 MET A C 1
ATOM 636 O O . MET A 1 83 ? 9.584 -4.525 -13.262 1.00 92.12 83 MET A O 1
ATOM 640 N N . ALA A 1 84 ? 10.160 -3.986 -15.370 1.00 93.44 84 ALA A N 1
ATOM 641 C CA . ALA A 1 84 ? 9.350 -2.772 -15.416 1.00 93.44 84 ALA A CA 1
ATOM 642 C C . ALA A 1 84 ? 7.848 -3.088 -15.268 1.00 93.44 84 ALA A C 1
ATOM 644 O O . ALA A 1 84 ? 7.144 -2.404 -14.528 1.00 93.44 84 ALA A O 1
ATOM 645 N N . GLY A 1 85 ? 7.362 -4.165 -15.897 1.00 95.38 85 GLY A N 1
ATOM 646 C CA . GLY A 1 85 ? 5.997 -4.665 -15.724 1.00 95.38 85 GLY A CA 1
ATOM 647 C C . GLY A 1 85 ? 5.683 -5.069 -14.281 1.00 95.38 85 GLY A C 1
ATOM 648 O O . GLY A 1 85 ? 4.671 -4.629 -13.733 1.00 95.38 85 GLY A O 1
ATOM 649 N N . VAL A 1 86 ? 6.564 -5.836 -13.627 1.00 95.25 86 VAL A N 1
ATOM 650 C CA . VAL A 1 86 ? 6.408 -6.212 -12.204 1.00 95.25 86 VAL A CA 1
ATOM 651 C C . VAL A 1 86 ? 6.374 -4.967 -11.312 1.00 95.25 86 VAL A C 1
ATOM 653 O O . VAL A 1 86 ? 5.533 -4.869 -10.414 1.00 95.25 86 VAL A O 1
ATOM 656 N N . LEU A 1 87 ? 7.236 -3.982 -11.583 1.00 94.00 87 LEU A N 1
ATOM 657 C CA . LEU A 1 87 ? 7.260 -2.718 -10.847 1.00 94.00 87 LEU A CA 1
ATOM 658 C C . LEU A 1 87 ? 5.956 -1.931 -11.032 1.00 94.00 87 LEU A C 1
ATOM 660 O O . LEU A 1 87 ? 5.397 -1.426 -10.056 1.00 94.00 87 LEU A O 1
ATOM 664 N N . THR A 1 88 ? 5.435 -1.876 -12.258 1.00 95.19 88 THR A N 1
ATOM 665 C CA . THR A 1 88 ? 4.135 -1.264 -12.558 1.00 95.19 88 THR A CA 1
ATOM 666 C C . THR A 1 88 ? 3.006 -1.967 -11.813 1.00 95.19 88 THR A C 1
ATOM 668 O O . THR A 1 88 ? 2.199 -1.291 -11.179 1.00 95.19 88 THR A O 1
ATOM 671 N N . ILE A 1 89 ? 2.970 -3.304 -11.808 1.00 96.69 89 ILE A N 1
ATOM 672 C CA . ILE A 1 89 ? 1.972 -4.078 -11.052 1.00 96.69 89 ILE A CA 1
ATOM 673 C C . ILE A 1 89 ? 2.045 -3.725 -9.564 1.00 96.69 89 ILE A C 1
ATOM 675 O O . ILE A 1 89 ? 1.019 -3.414 -8.957 1.00 96.69 89 ILE A O 1
ATOM 679 N N . ARG A 1 90 ? 3.250 -3.697 -8.980 1.00 96.19 90 ARG A N 1
ATOM 680 C CA . ARG A 1 90 ? 3.442 -3.303 -7.578 1.00 96.19 90 ARG A CA 1
ATOM 681 C C . ARG A 1 90 ? 2.901 -1.898 -7.304 1.00 96.19 90 ARG A C 1
ATOM 683 O O . ARG A 1 90 ? 2.259 -1.681 -6.278 1.00 96.19 90 ARG A O 1
ATOM 690 N N . ASN A 1 91 ? 3.142 -0.948 -8.204 1.00 96.19 91 ASN A N 1
ATOM 691 C CA . ASN A 1 91 ? 2.661 0.427 -8.059 1.00 96.19 91 ASN A CA 1
ATOM 692 C C . ASN A 1 91 ? 1.140 0.530 -8.184 1.00 96.19 91 ASN A C 1
ATOM 694 O O . ASN A 1 91 ? 0.509 1.226 -7.391 1.00 96.19 91 ASN A O 1
ATOM 698 N N . VAL A 1 92 ? 0.533 -0.207 -9.112 1.00 97.69 92 VAL A N 1
ATOM 699 C CA . VAL A 1 92 ? -0.928 -0.290 -9.218 1.00 97.69 92 VAL A CA 1
ATOM 700 C C . VAL A 1 92 ? -1.520 -0.864 -7.931 1.00 97.69 92 VAL A C 1
ATOM 702 O O . VAL A 1 92 ? -2.467 -0.291 -7.399 1.00 97.69 92 VAL A O 1
ATOM 705 N N . LEU A 1 93 ? -0.937 -1.928 -7.370 1.00 97.75 93 LEU A N 1
ATOM 706 C CA . LEU A 1 93 ? -1.389 -2.494 -6.094 1.00 97.75 93 LEU A CA 1
ATOM 707 C C . LEU A 1 93 ? -1.329 -1.473 -4.947 1.00 97.75 93 LEU A C 1
ATOM 709 O O . LEU A 1 93 ? -2.262 -1.412 -4.147 1.00 97.75 93 LEU A O 1
ATOM 713 N N . LEU A 1 94 ? -0.284 -0.643 -4.886 1.00 97.31 94 LEU A N 1
ATOM 714 C CA . LEU A 1 94 ? -0.187 0.447 -3.907 1.00 97.31 94 LEU A CA 1
ATOM 715 C C . LEU A 1 94 ? -1.285 1.494 -4.085 1.00 97.31 94 LEU A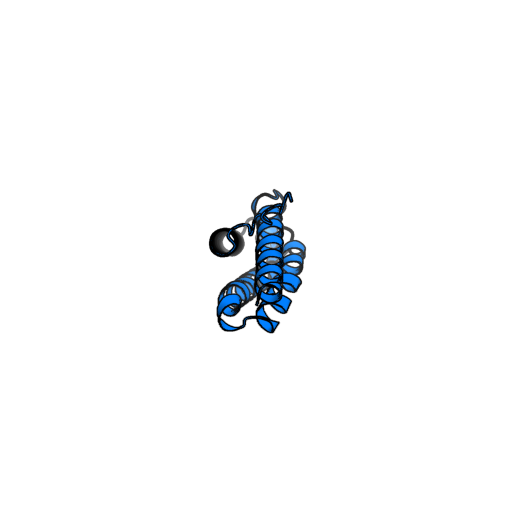 C 1
ATOM 717 O O . LEU A 1 94 ? -1.894 1.905 -3.099 1.00 97.31 94 LEU A O 1
ATOM 721 N N . VAL A 1 95 ? -1.572 1.896 -5.326 1.00 98.06 95 VAL A N 1
ATOM 722 C CA . VAL A 1 95 ? -2.664 2.834 -5.623 1.00 98.06 95 VAL A CA 1
ATOM 723 C C . VAL A 1 95 ? -4.010 2.234 -5.221 1.00 98.06 95 VAL A C 1
ATOM 725 O O . VAL A 1 95 ? -4.815 2.910 -4.587 1.00 98.06 95 VAL A O 1
ATOM 728 N N . VAL A 1 96 ? -4.257 0.957 -5.517 1.00 98.50 96 VAL A N 1
ATOM 729 C CA . VAL A 1 96 ? -5.492 0.283 -5.090 1.00 98.50 96 VAL A CA 1
ATOM 730 C C . VAL A 1 96 ? -5.572 0.227 -3.560 1.00 98.50 96 VAL A C 1
ATOM 732 O O . VAL A 1 96 ? -6.645 0.470 -3.008 1.00 98.50 96 VAL A O 1
ATOM 735 N N . LEU A 1 97 ? -4.458 -0.030 -2.862 1.00 98.12 97 LEU A N 1
ATOM 736 C CA . LEU A 1 97 ? -4.428 -0.079 -1.397 1.00 98.12 97 LEU A CA 1
ATOM 737 C C . LEU A 1 97 ? -4.700 1.304 -0.792 1.00 98.12 97 LEU A C 1
ATOM 739 O O . LEU A 1 97 ? -5.430 1.407 0.193 1.00 98.12 97 LEU A O 1
ATOM 743 N N . PHE A 1 98 ? -4.173 2.360 -1.412 1.00 98.19 98 PHE A N 1
ATOM 744 C CA . PHE A 1 98 ? -4.473 3.745 -1.062 1.00 98.19 98 PHE A CA 1
ATOM 745 C C . PHE A 1 98 ? -5.959 4.080 -1.262 1.00 98.19 98 PHE A C 1
ATOM 747 O O . PHE A 1 98 ? -6.619 4.598 -0.366 1.00 98.19 98 PHE A O 1
ATOM 754 N N . LEU A 1 99 ? -6.540 3.736 -2.412 1.00 98.31 99 LEU A N 1
ATOM 755 C CA . LEU A 1 99 ? -7.966 3.978 -2.653 1.00 98.31 99 LEU A CA 1
ATOM 756 C C . LEU A 1 99 ? -8.851 3.187 -1.681 1.00 98.31 99 LEU A C 1
ATOM 758 O O . LEU A 1 99 ? -9.896 3.680 -1.249 1.00 98.31 99 LEU A O 1
ATOM 762 N N . TRP A 1 100 ? -8.434 1.972 -1.322 1.00 97.62 100 TRP A N 1
ATOM 763 C CA . TRP A 1 100 ? -9.108 1.162 -0.315 1.00 97.62 100 TRP A CA 1
ATOM 764 C C . TRP A 1 100 ? -9.049 1.818 1.072 1.00 97.62 100 TRP A C 1
ATOM 766 O O . TRP A 1 100 ? -10.086 1.938 1.730 1.00 97.62 100 TRP A O 1
ATOM 776 N N . SER A 1 101 ? -7.874 2.293 1.500 1.00 97.38 101 SER A N 1
ATOM 777 C CA . SER A 1 101 ? -7.687 2.920 2.815 1.00 97.38 101 SER A CA 1
ATOM 778 C C . SER A 1 101 ? -8.474 4.228 2.937 1.00 97.38 101 SER A C 1
ATOM 780 O O . SER A 1 101 ? -9.206 4.398 3.916 1.00 97.38 101 SER A O 1
ATOM 782 N N . VAL A 1 102 ? -8.470 5.069 1.895 1.00 97.75 102 VAL A N 1
ATOM 783 C CA . VAL A 1 102 ? -9.304 6.284 1.811 1.00 97.75 102 VAL A CA 1
ATOM 784 C C . VAL A 1 102 ? -10.789 5.949 1.940 1.00 97.75 102 VAL A C 1
ATOM 786 O O . VAL A 1 102 ? -11.508 6.586 2.713 1.00 97.75 102 VAL A O 1
ATOM 789 N N . ARG A 1 103 ? -11.272 4.932 1.211 1.00 96.56 103 ARG A N 1
ATOM 790 C CA . ARG A 1 103 ? -12.679 4.503 1.288 1.00 96.56 103 ARG A CA 1
ATOM 791 C C . ARG A 1 103 ? -13.055 4.028 2.688 1.00 96.56 103 ARG A C 1
ATOM 793 O O . ARG A 1 103 ? -14.133 4.381 3.173 1.00 96.56 103 ARG A O 1
ATOM 800 N N . ARG A 1 104 ? -12.185 3.251 3.341 1.00 94.25 104 ARG A N 1
ATOM 801 C CA . ARG A 1 104 ? -12.405 2.779 4.715 1.00 94.25 104 ARG A CA 1
ATOM 802 C C . ARG A 1 104 ? -12.458 3.951 5.692 1.00 94.25 104 ARG A C 1
ATOM 804 O O . ARG A 1 104 ? -13.415 4.043 6.457 1.00 94.25 104 ARG A O 1
ATOM 811 N N . LEU A 1 105 ? -11.488 4.860 5.619 1.00 95.00 105 LEU A N 1
ATOM 812 C CA . LEU A 1 105 ? -11.420 6.053 6.462 1.00 95.00 105 LEU A CA 1
ATOM 813 C C . LEU A 1 105 ? -12.672 6.927 6.308 1.00 95.00 105 LEU A C 1
ATOM 815 O O . LEU A 1 105 ? -13.284 7.311 7.302 1.00 95.00 105 LEU A O 1
ATOM 819 N N . TYR A 1 106 ? -13.104 7.176 5.069 1.00 95.25 106 TYR A N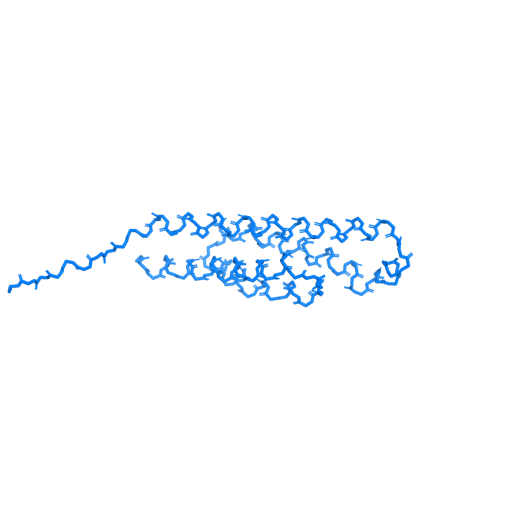 1
ATOM 820 C CA . TYR A 1 106 ? -14.324 7.935 4.786 1.00 95.25 106 TYR A CA 1
ATOM 821 C C . TYR A 1 106 ? -15.577 7.254 5.354 1.00 95.25 106 TYR A C 1
ATOM 823 O O . TYR A 1 106 ? -16.431 7.909 5.954 1.00 95.25 106 TYR A O 1
ATOM 831 N N . SER A 1 107 ? -15.689 5.929 5.204 1.00 91.88 107 SER A N 1
ATOM 832 C CA . SER A 1 107 ? -16.821 5.182 5.756 1.00 91.88 107 SER A CA 1
ATOM 833 C C . SER A 1 107 ? -16.862 5.211 7.284 1.00 91.88 107 SER A C 1
ATOM 835 O O . SER A 1 107 ? -17.964 5.188 7.828 1.00 91.88 107 SER A O 1
ATOM 837 N N . LEU A 1 108 ? -15.713 5.213 7.961 1.00 91.62 108 LEU A N 1
ATOM 838 C CA . LEU A 1 108 ? -15.639 5.318 9.421 1.00 91.62 108 LEU A CA 1
ATOM 839 C C . LEU A 1 108 ? -15.988 6.737 9.881 1.00 91.62 108 LEU A C 1
ATOM 841 O O . LEU A 1 108 ? -16.859 6.905 10.728 1.00 91.62 108 LEU A O 1
ATOM 845 N N . GLY A 1 109 ? -15.432 7.765 9.232 1.00 89.06 109 GLY A N 1
ATOM 846 C CA . GLY A 1 109 ? -15.729 9.164 9.555 1.00 89.06 109 GLY A CA 1
ATOM 847 C C . GLY A 1 109 ? -17.211 9.535 9.415 1.00 89.06 109 GLY A C 1
ATOM 848 O O . GLY A 1 109 ? -17.719 10.331 10.196 1.00 89.06 109 GLY A O 1
ATOM 849 N N . LYS A 1 110 ? -17.944 8.921 8.474 1.00 88.19 110 LYS A N 1
ATOM 850 C CA . LYS A 1 110 ? -19.404 9.111 8.359 1.00 88.19 110 LYS A CA 1
ATOM 851 C C . LYS A 1 110 ? -20.211 8.452 9.479 1.00 88.19 110 LYS A C 1
ATOM 853 O O . LYS A 1 110 ? -21.337 8.876 9.723 1.00 88.19 110 LYS A O 1
ATOM 858 N N . LYS A 1 111 ? -19.687 7.392 10.097 1.00 79.06 111 LYS A N 1
ATOM 859 C CA . LYS A 1 111 ? -20.373 6.638 11.157 1.00 79.06 111 LYS A CA 1
ATOM 860 C C . LYS A 1 111 ? -20.200 7.262 12.536 1.00 79.06 111 LYS A C 1
ATOM 862 O O . LYS A 1 111 ? -21.003 6.957 13.407 1.00 79.06 111 LYS A O 1
ATOM 867 N N . THR A 1 112 ? -19.214 8.138 12.717 1.00 66.50 112 THR A N 1
ATOM 868 C CA . THR A 1 112 ? -19.020 8.916 13.942 1.00 66.50 112 THR A CA 1
ATOM 869 C C . THR A 1 112 ? -19.696 10.295 13.798 1.00 66.50 112 THR A C 1
ATOM 871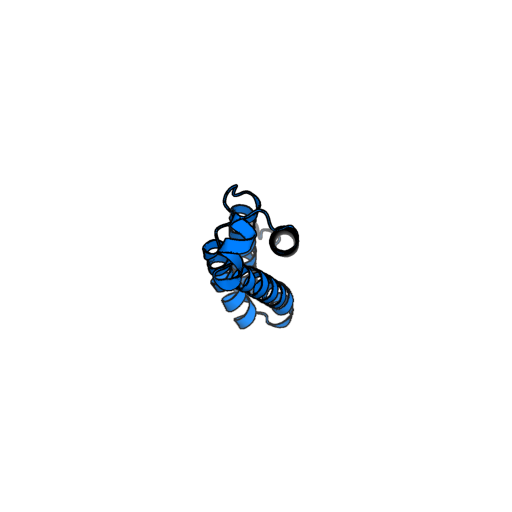 O O . THR A 1 112 ? -19.022 11.263 13.441 1.00 66.50 112 THR A O 1
ATOM 874 N N . PRO A 1 113 ? -21.017 10.462 14.037 1.00 57.34 113 PRO A N 1
ATOM 875 C CA . PRO A 1 113 ? -21.572 11.798 14.197 1.00 57.34 113 PRO A CA 1
ATOM 876 C C . PRO A 1 113 ? -20.931 12.424 15.435 1.00 57.34 113 PRO A C 1
ATOM 878 O O . PRO A 1 113 ? -20.875 11.805 16.499 1.00 57.34 113 PRO A O 1
ATOM 881 N N . ALA A 1 114 ? -20.416 13.644 15.283 1.00 59.34 114 ALA A N 1
ATOM 882 C CA . ALA A 1 114 ? -19.905 14.426 16.393 1.00 59.34 114 ALA A CA 1
ATOM 883 C C . ALA A 1 114 ? -21.001 14.516 17.461 1.00 59.34 114 ALA A C 1
ATOM 885 O O . ALA A 1 114 ? -22.009 15.196 17.271 1.00 59.34 114 ALA A O 1
ATOM 886 N N . SER A 1 115 ? -20.818 13.824 18.585 1.00 56.34 115 SER A N 1
ATOM 887 C CA . SER A 1 115 ? -21.565 14.115 19.800 1.00 56.34 115 SER A CA 1
ATOM 888 C C . SER A 1 115 ? -21.096 15.490 20.262 1.00 56.34 115 SER A C 1
ATOM 890 O O . SER A 1 115 ? -20.158 15.594 21.052 1.00 56.34 115 SER A O 1
ATOM 892 N N . VAL A 1 116 ? -21.675 16.547 19.690 1.00 62.91 116 VAL A N 1
ATOM 893 C CA . VAL A 1 116 ? -21.564 17.898 20.234 1.00 62.91 116 VAL A CA 1
ATOM 894 C C . VAL A 1 116 ? -22.099 17.783 21.658 1.00 62.91 116 VAL A C 1
ATOM 896 O O . VAL A 1 116 ? -23.273 17.435 21.820 1.00 62.91 116 VAL A O 1
ATOM 899 N N . PRO A 1 117 ? -21.265 17.969 22.697 1.00 59.03 117 PRO A N 1
ATOM 900 C CA . PRO A 1 117 ? -21.767 17.993 24.055 1.00 59.03 117 PRO A CA 1
ATOM 901 C C . PRO A 1 117 ? -22.765 19.141 24.098 1.00 59.03 117 PRO A C 1
ATOM 903 O O . PRO A 1 117 ? -22.393 20.284 23.832 1.00 59.03 117 PRO A O 1
ATOM 906 N N . ALA A 1 118 ? -24.035 18.837 24.360 1.00 58.12 118 ALA A N 1
ATOM 907 C CA . ALA A 1 118 ? -24.996 19.864 24.708 1.00 58.12 118 ALA A CA 1
ATOM 908 C C . ALA A 1 118 ? -24.424 20.562 25.943 1.00 58.12 118 ALA A C 1
ATOM 910 O O . ALA A 1 118 ? -24.404 19.985 27.032 1.00 58.12 118 ALA A O 1
ATOM 911 N N . LEU A 1 119 ? -23.868 21.757 25.737 1.00 64.38 119 LEU A N 1
ATOM 912 C CA . LEU A 1 119 ? -23.534 22.682 26.803 1.00 64.38 119 LEU A CA 1
ATOM 913 C C . LEU A 1 119 ? -24.836 22.885 27.577 1.00 64.38 119 LEU A C 1
ATOM 915 O O . LEU A 1 119 ? -25.744 23.570 27.114 1.00 64.38 119 LEU A O 1
ATOM 919 N N . LYS A 1 120 ? -24.964 22.199 28.716 1.00 50.12 120 LYS A N 1
ATOM 920 C CA . LYS A 1 120 ? -25.964 22.539 29.719 1.00 50.12 120 LYS A CA 1
ATOM 921 C C . LYS A 1 120 ? -25.511 23.855 30.333 1.00 50.12 120 LYS A C 1
ATOM 923 O O . LYS A 1 120 ? -24.777 23.865 31.315 1.00 50.12 120 LYS A O 1
ATOM 928 N N . GLU A 1 121 ? -25.910 24.948 29.704 1.00 59.47 121 GLU A N 1
ATOM 929 C CA . GLU A 1 121 ? -26.104 26.202 30.413 1.00 59.47 121 GLU A CA 1
ATOM 930 C C . GLU A 1 121 ? -27.408 26.077 31.207 1.00 59.47 121 GLU A C 1
ATOM 932 O O . GLU A 1 121 ? -28.483 26.051 30.609 1.00 59.47 121 GLU A O 1
ATOM 937 N N . SER A 1 122 ? -27.286 25.910 32.529 1.00 51.25 122 SER A N 1
ATOM 938 C CA . SER A 1 122 ? -28.172 26.447 33.583 1.00 51.25 122 SER A CA 1
ATOM 939 C C . SER A 1 122 ? -27.805 25.834 34.931 1.00 51.25 122 SER A C 1
ATOM 941 O O . SER A 1 122 ? -28.029 24.606 35.079 1.0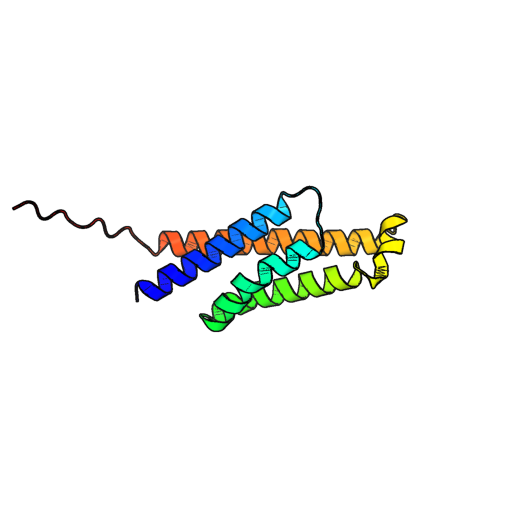0 51.25 122 SER A O 1
#

pLDDT: mean 89.64, std 12.04, range [50.12, 98.5]

Secondary structure (DSSP, 8-state):
-HHHHHHHHHHHHHHHHHHHHHHT-SS--THHHHHHHHHHHHHHHH-HHHHHHHHHHHHHHHHHHHIIIIITHHHHHTT-HHHHHHHHHHHHHHHHHHHHHHHHHHHHHHH-----------